Protein AF-A0A7R8HDI9-F1 (afdb_monomer)

Radius of gyration: 15.39 Å; Cα contacts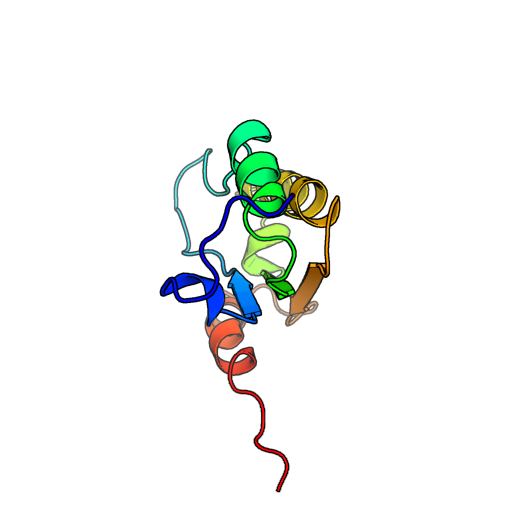 (8 Å, |Δi|>4): 144; chains: 1; bounding box: 37×41×38 Å

Nearest PDB structures (foldseek):
  8jay-assembly1_D  TM=3.365E-01  e=1.030E+00  Thermoflavifilum thermophilum
  4gua-assembly3_C  TM=3.439E-01  e=2.364E+00  Sindbis virus
  6bje-assembly2_B  TM=4.446E-01  e=5.783E+00  Homo sapiens

Sequence (111 aa):
MSSRPPDSFTSKIKSMVWLDGGHGGKKNTWITDEGVLKGFRKNYPDIDLEVRVTPYQVNDKNKPWVGHEEEVFSNTLSTFGFFKRQLYFENDTSLDAHFNIINTLVDEKPE

Mean predicted aligned error: 5.11 Å

Structure (mmCIF, N/CA/C/O backbone):
data_AF-A0A7R8HDI9-F1
#
_entry.id   AF-A0A7R8HDI9-F1
#
loop_
_atom_site.group_PDB
_atom_site.id
_atom_site.type_symbol
_atom_site.label_atom_id
_atom_site.label_alt_id
_atom_site.label_comp_id
_atom_site.label_asym_id
_atom_site.label_entity_id
_atom_site.label_seq_id
_atom_site.pdbx_PDB_ins_code
_atom_site.Cartn_x
_atom_site.Cartn_y
_atom_site.Cartn_z
_atom_site.occupancy
_atom_site.B_iso_or_equiv
_atom_site.auth_seq_id
_atom_site.auth_comp_id
_atom_site.auth_asym_id
_atom_site.auth_atom_id
_atom_site.pdbx_PDB_model_num
ATOM 1 N N . MET A 1 1 ? -12.345 10.916 20.809 1.00 46.50 1 MET A N 1
ATOM 2 C CA . MET A 1 1 ? -13.573 10.095 20.859 1.00 46.50 1 MET A CA 1
ATOM 3 C C . MET A 1 1 ? -13.772 9.488 19.485 1.00 46.50 1 MET A C 1
ATOM 5 O O . MET A 1 1 ? -13.851 10.245 18.526 1.00 46.50 1 MET A O 1
ATOM 9 N N . SER A 1 2 ? -13.739 8.158 19.384 1.00 53.97 2 SER A N 1
ATOM 10 C CA . SER A 1 2 ? -13.976 7.449 18.122 1.00 53.97 2 SER A CA 1
ATOM 11 C C . SER A 1 2 ? -15.421 7.698 17.681 1.00 53.97 2 SER A C 1
ATOM 13 O O . SER A 1 2 ? -16.345 7.513 18.469 1.00 53.97 2 SER A O 1
ATOM 15 N N . SER A 1 3 ? -15.615 8.181 16.455 1.00 67.19 3 SER A N 1
ATOM 16 C CA . SER A 1 3 ? -16.909 8.564 15.855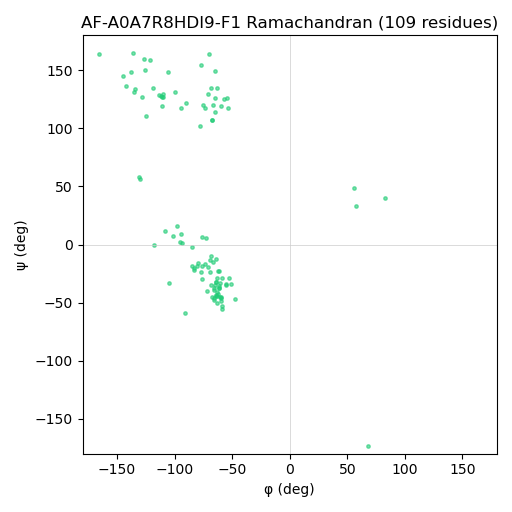 1.00 67.19 3 SER A CA 1
ATOM 17 C C . SER A 1 3 ? -17.752 7.361 15.411 1.00 67.19 3 SER A C 1
ATOM 19 O O . SER A 1 3 ? -18.783 7.507 14.757 1.00 67.19 3 SER A O 1
ATOM 21 N N . ARG A 1 4 ? -17.290 6.154 15.725 1.00 71.31 4 ARG A N 1
ATOM 22 C CA . ARG A 1 4 ? -17.655 4.930 15.037 1.00 71.31 4 ARG A CA 1
ATOM 23 C C . ARG A 1 4 ? -18.488 4.013 15.942 1.00 71.31 4 ARG A C 1
ATOM 25 O O . ARG A 1 4 ? -18.020 3.669 17.027 1.00 71.31 4 ARG A O 1
ATOM 32 N N . PRO A 1 5 ? -19.672 3.542 15.501 1.00 76.44 5 PRO A N 1
ATOM 33 C CA . PRO A 1 5 ? -20.480 2.614 16.286 1.00 76.44 5 PRO A CA 1
ATOM 34 C C . PRO A 1 5 ? -19.745 1.278 16.510 1.00 76.44 5 PRO A C 1
ATOM 36 O O . PRO A 1 5 ? -19.223 0.727 15.528 1.00 76.44 5 PRO A O 1
ATOM 39 N N . PRO A 1 6 ? -19.743 0.721 17.737 1.00 74.62 6 PRO A N 1
ATOM 40 C CA . PRO A 1 6 ? -19.032 -0.519 18.069 1.00 74.62 6 PRO A CA 1
ATOM 41 C C . PRO A 1 6 ? -19.407 -1.717 17.188 1.00 74.62 6 PRO A C 1
ATOM 43 O O . PRO A 1 6 ? -18.529 -2.490 16.818 1.00 74.62 6 PRO A O 1
ATOM 46 N N . ASP A 1 7 ? -20.668 -1.816 16.757 1.00 81.31 7 ASP A N 1
ATOM 47 C CA . ASP A 1 7 ? -21.190 -2.970 16.003 1.00 81.31 7 ASP A CA 1
ATOM 48 C C . ASP A 1 7 ? -21.311 -2.739 14.487 1.00 81.31 7 ASP A C 1
ATOM 50 O O . ASP A 1 7 ? -21.865 -3.561 13.752 1.00 81.31 7 ASP A O 1
ATOM 54 N N . SER A 1 8 ? -20.798 -1.612 13.988 1.00 8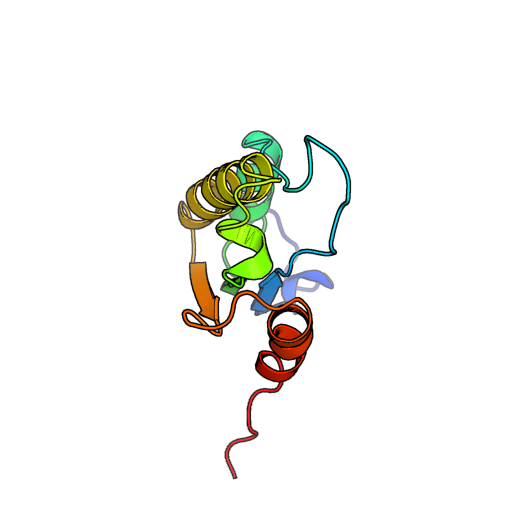6.94 8 SER A N 1
ATOM 55 C CA . SER A 1 8 ? -20.823 -1.307 12.552 1.00 86.94 8 SER A CA 1
ATOM 56 C C . SER A 1 8 ? -19.970 -2.292 11.743 1.00 86.94 8 SER A C 1
ATOM 58 O O . SER A 1 8 ? -18.946 -2.766 12.216 1.00 86.94 8 SER A O 1
ATOM 60 N N . PHE A 1 9 ? -20.336 -2.571 10.484 1.00 89.69 9 PHE A N 1
ATOM 61 C CA . PHE A 1 9 ? -19.559 -3.473 9.613 1.00 89.69 9 PHE A CA 1
ATOM 62 C C . PHE A 1 9 ? -18.065 -3.145 9.626 1.00 89.69 9 PHE A C 1
ATOM 64 O O . PHE A 1 9 ? -17.229 -4.026 9.821 1.00 89.69 9 PHE A O 1
ATOM 71 N N . THR A 1 10 ? -17.727 -1.863 9.491 1.00 88.88 10 THR A N 1
ATOM 72 C CA . THR A 1 10 ? -16.330 -1.478 9.386 1.00 88.88 10 THR A CA 1
ATOM 73 C C . THR A 1 10 ? -15.547 -1.755 10.700 1.00 88.88 10 THR A C 1
ATOM 75 O O . THR A 1 10 ? -14.326 -1.739 10.650 1.00 88.88 10 THR A O 1
ATOM 78 N N . SER A 1 11 ? -16.178 -2.008 11.873 1.00 89.12 11 SER A N 1
ATOM 79 C CA . SER A 1 11 ? -15.494 -2.127 13.194 1.00 89.12 11 SER A CA 1
ATOM 80 C C . SER A 1 11 ? -14.874 -3.498 13.384 1.00 89.12 11 SER A C 1
ATOM 82 O O . SER A 1 11 ? -13.969 -3.710 14.198 1.00 89.12 11 SER A O 1
ATOM 84 N N . LYS A 1 12 ? -15.370 -4.416 12.562 1.00 92.19 12 LYS A N 1
ATOM 85 C CA . LYS A 1 12 ? -14.883 -5.766 12.376 1.00 92.19 12 LYS A CA 1
ATOM 86 C C . LYS A 1 12 ? -13.659 -5.796 11.462 1.00 92.19 12 LYS A C 1
ATOM 88 O O . LYS A 1 12 ? -12.953 -6.796 11.469 1.00 92.19 12 LYS A O 1
ATOM 93 N N . ILE A 1 13 ? -13.377 -4.726 10.712 1.00 92.94 13 ILE A N 1
ATOM 94 C CA . ILE A 1 13 ? -12.159 -4.630 9.905 1.00 92.94 13 ILE A CA 1
ATOM 95 C C . ILE A 1 13 ? -10.992 -4.343 10.846 1.00 92.94 13 ILE A C 1
ATOM 97 O O . ILE A 1 13 ? -11.010 -3.343 11.561 1.00 92.94 13 ILE A O 1
ATOM 101 N N . LYS A 1 14 ? -10.009 -5.244 10.858 1.00 92.00 14 LYS A N 1
ATOM 102 C CA . LYS A 1 14 ? -8.798 -5.131 11.686 1.00 92.00 14 LYS A CA 1
ATOM 103 C C . LYS A 1 14 ? -7.571 -4.733 10.891 1.00 92.00 14 LYS A C 1
ATOM 105 O O . LYS A 1 14 ? -6.743 -3.997 11.400 1.00 92.00 14 LYS A O 1
ATOM 110 N N . SER A 1 15 ? -7.494 -5.175 9.643 1.00 93.75 15 SER A N 1
ATOM 111 C CA . SER A 1 15 ? -6.374 -4.887 8.763 1.00 93.75 15 SER A CA 1
ATOM 112 C C . SER A 1 15 ? -6.871 -4.545 7.364 1.00 93.75 15 SER A C 1
ATOM 114 O O . SER A 1 15 ? -7.924 -5.025 6.929 1.00 93.75 15 SER A O 1
ATOM 116 N N . MET A 1 16 ? -6.124 -3.687 6.681 1.00 94.69 16 MET A N 1
ATOM 117 C CA . MET A 1 16 ? -6.286 -3.362 5.273 1.00 94.69 16 MET A CA 1
ATOM 118 C C . MET A 1 16 ? -4.915 -3.379 4.604 1.00 94.69 16 MET A C 1
ATOM 120 O O . MET A 1 16 ? -3.971 -2.765 5.099 1.00 94.69 16 MET A O 1
ATOM 124 N N . VAL A 1 17 ? -4.833 -4.026 3.442 1.00 95.44 17 VAL A N 1
ATOM 125 C CA . VAL A 1 17 ? -3.667 -3.939 2.563 1.00 95.44 17 VAL A CA 1
ATOM 126 C C . VAL A 1 17 ? -4.050 -3.147 1.321 1.00 95.44 17 VAL A C 1
ATOM 128 O O . VAL A 1 17 ? -5.042 -3.460 0.662 1.00 95.44 17 VAL A O 1
ATOM 131 N N . TRP A 1 18 ? -3.273 -2.116 1.012 1.00 95.31 18 TRP A N 1
ATOM 132 C CA . TRP A 1 18 ? -3.427 -1.297 -0.180 1.00 95.31 18 TRP A CA 1
ATOM 133 C C . TRP A 1 18 ? -2.427 -1.722 -1.256 1.00 95.31 18 TRP A C 1
ATOM 135 O O . TRP A 1 18 ? -1.227 -1.826 -0.987 1.00 95.31 18 TRP A O 1
ATOM 145 N N . LEU A 1 19 ? -2.935 -1.912 -2.475 1.00 94.50 19 LEU A N 1
ATOM 146 C CA . LEU A 1 19 ? -2.183 -2.216 -3.692 1.00 94.50 19 LEU A CA 1
ATOM 147 C C . LEU A 1 19 ? -2.542 -1.193 -4.778 1.00 94.50 19 LEU A C 1
ATOM 149 O O . LEU A 1 19 ? -3.675 -0.710 -4.813 1.00 94.50 19 LEU A O 1
ATOM 153 N N . ASP A 1 20 ? -1.608 -0.888 -5.680 1.00 88.44 20 ASP A N 1
ATOM 154 C CA . ASP A 1 20 ? -1.933 -0.128 -6.893 1.00 88.44 20 ASP A CA 1
ATOM 155 C C . ASP A 1 20 ? -2.804 -0.970 -7.837 1.00 88.44 20 ASP A C 1
ATOM 157 O O . ASP A 1 20 ? -2.528 -2.141 -8.089 1.00 88.44 20 ASP A O 1
ATOM 161 N N . GLY A 1 21 ? -3.858 -0.357 -8.376 1.00 81.88 21 GLY A N 1
ATOM 162 C CA . GLY A 1 21 ? -4.736 -0.965 -9.376 1.00 81.88 21 GLY A CA 1
ATOM 163 C C . GLY A 1 21 ? -4.235 -0.823 -10.818 1.00 81.88 21 GLY A C 1
ATOM 164 O O . GLY A 1 21 ? -4.899 -1.304 -11.734 1.00 81.88 21 GLY A O 1
ATOM 165 N N . GLY A 1 22 ? -3.108 -0.138 -11.044 1.00 83.56 22 GLY A N 1
ATOM 166 C CA . GLY A 1 22 ? -2.511 0.042 -12.369 1.00 83.56 22 GLY A CA 1
ATOM 167 C C . GLY A 1 22 ? -3.141 1.184 -13.170 1.00 83.56 22 GLY A C 1
ATOM 168 O O . GLY A 1 22 ? -3.368 1.057 -14.378 1.00 83.56 22 GLY A O 1
ATOM 169 N N . HIS A 1 23 ? -3.451 2.315 -12.523 1.00 84.44 23 HIS A N 1
ATOM 170 C CA . HIS A 1 23 ? -4.054 3.454 -13.218 1.00 84.44 23 HIS A CA 1
ATOM 171 C C . HIS A 1 23 ? -3.096 4.047 -14.271 1.00 84.44 23 HIS A C 1
ATOM 173 O O . HIS A 1 23 ? -2.077 4.651 -13.954 1.00 84.44 23 HIS A O 1
ATOM 179 N N . GLY A 1 24 ? -3.461 3.942 -15.556 1.00 82.50 24 GLY A N 1
ATOM 180 C CA . GLY A 1 24 ? -2.684 4.496 -16.677 1.00 82.50 24 GLY A CA 1
ATOM 181 C C . GLY A 1 24 ? -2.710 6.027 -16.824 1.00 82.50 24 GLY A C 1
ATOM 182 O O . GLY A 1 24 ? -2.207 6.551 -17.818 1.00 82.50 24 GLY A O 1
ATOM 183 N N . GLY A 1 25 ? -3.328 6.749 -15.885 1.00 87.69 25 GLY A N 1
ATOM 184 C CA . GLY A 1 25 ? -3.384 8.209 -15.877 1.00 87.69 25 GLY A CA 1
ATOM 185 C C . GLY A 1 25 ? -2.031 8.857 -15.569 1.00 87.69 25 GLY A C 1
ATOM 186 O O . GLY A 1 25 ? -1.110 8.220 -15.067 1.00 87.69 25 GLY A O 1
ATOM 187 N N . LYS A 1 26 ? -1.915 10.158 -15.865 1.00 89.06 26 LYS A N 1
ATOM 188 C CA . LYS A 1 26 ? -0.702 10.963 -15.595 1.00 89.06 26 LYS A CA 1
ATOM 189 C C . LYS A 1 26 ? -0.722 11.714 -14.256 1.00 89.06 26 LYS A C 1
ATOM 191 O O . LYS A 1 26 ? 0.166 12.516 -13.992 1.00 89.06 26 LYS A O 1
ATOM 196 N N . LYS A 1 27 ? -1.797 11.544 -13.491 1.00 89.75 27 LYS A N 1
ATOM 197 C CA . LYS A 1 27 ? -2.062 12.168 -12.192 1.00 89.75 27 LYS A CA 1
ATOM 198 C C . LYS A 1 27 ? -3.219 11.440 -11.525 1.00 89.75 27 LYS A C 1
ATOM 200 O O . LYS A 1 27 ? -3.994 10.790 -12.232 1.00 89.75 27 LYS A O 1
ATOM 205 N N . ASN A 1 28 ? -3.389 11.645 -10.226 1.00 91.00 28 ASN A N 1
ATOM 206 C CA . ASN A 1 28 ? -4.454 11.037 -9.427 1.00 91.00 28 ASN A CA 1
ATOM 207 C C . ASN A 1 28 ? -4.415 9.499 -9.504 1.00 91.00 28 ASN A C 1
ATOM 209 O O . ASN A 1 28 ? -5.453 8.839 -9.511 1.00 91.00 28 ASN A O 1
ATOM 213 N N . THR A 1 29 ? -3.210 8.943 -9.630 1.00 92.94 29 THR A N 1
ATOM 214 C CA . THR A 1 29 ? -2.932 7.503 -9.568 1.00 92.94 29 THR A CA 1
ATOM 215 C C . THR A 1 29 ? -2.980 6.995 -8.134 1.00 92.94 29 THR A C 1
ATOM 217 O O . THR A 1 29 ? -3.421 5.873 -7.906 1.00 92.94 29 THR A O 1
ATOM 220 N N . TRP A 1 30 ? -2.648 7.859 -7.173 1.00 95.19 30 TRP A N 1
ATOM 221 C CA . TRP A 1 30 ? -2.887 7.648 -5.750 1.00 95.19 30 TRP A CA 1
ATOM 222 C C . TRP A 1 30 ? -3.764 8.760 -5.170 1.00 95.19 30 TRP A C 1
ATOM 224 O O . TRP A 1 30 ? -3.872 9.858 -5.721 1.00 95.19 30 TRP A O 1
ATOM 234 N N . ILE A 1 31 ? -4.411 8.474 -4.039 1.00 95.00 31 ILE A N 1
ATOM 235 C CA . ILE A 1 31 ? -5.149 9.491 -3.286 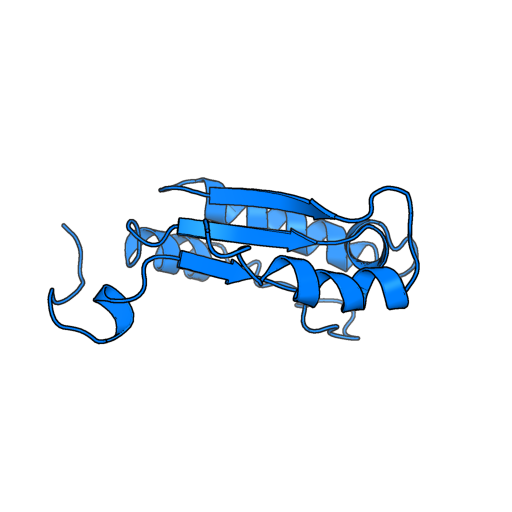1.00 95.00 31 ILE A CA 1
ATOM 236 C C . ILE A 1 31 ? -4.120 10.382 -2.587 1.00 95.00 31 ILE A C 1
ATOM 238 O O . ILE A 1 31 ? -3.378 9.912 -1.740 1.00 95.00 31 ILE A O 1
ATOM 242 N N . THR A 1 32 ? -4.079 11.668 -2.907 1.00 95.56 32 THR A N 1
ATOM 243 C CA . THR A 1 32 ? -3.135 12.617 -2.282 1.00 95.56 32 THR A CA 1
ATOM 244 C C . THR A 1 32 ? -3.829 13.736 -1.514 1.00 95.56 32 THR A C 1
ATOM 246 O O . THR A 1 32 ? -3.169 14.574 -0.905 1.00 95.56 32 THR A O 1
ATOM 249 N N . ASP A 1 33 ? -5.165 13.742 -1.493 1.00 96.69 33 ASP A N 1
ATOM 250 C CA . ASP A 1 33 ? -5.930 14.690 -0.689 1.00 96.69 33 ASP A CA 1
ATOM 251 C C . ASP A 1 33 ? -5.734 14.395 0.806 1.00 96.69 33 ASP A C 1
ATOM 253 O O . ASP A 1 33 ? -6.257 13.419 1.356 1.00 96.69 33 ASP A O 1
ATOM 257 N N . GLU A 1 34 ? -4.970 15.254 1.478 1.00 94.12 34 GLU A N 1
ATOM 258 C CA . GLU A 1 34 ? -4.666 15.085 2.896 1.00 94.12 34 GLU A CA 1
ATOM 259 C C . GLU A 1 34 ? -5.915 15.097 3.781 1.00 94.12 34 GLU A C 1
ATOM 261 O O . GLU A 1 34 ? -5.936 14.423 4.810 1.00 94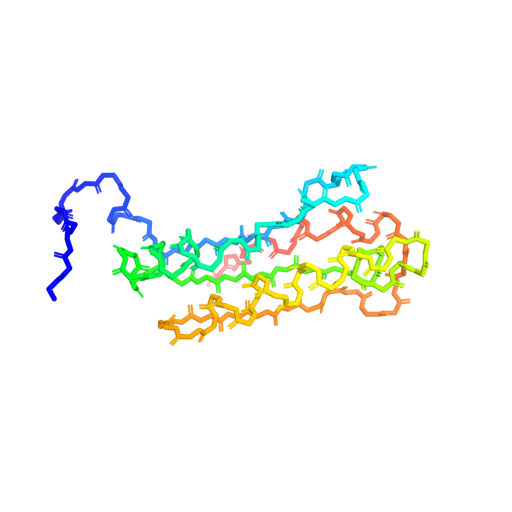.12 34 GLU A O 1
ATOM 266 N N . GLY A 1 35 ? -6.949 15.860 3.416 1.00 95.12 35 GLY A N 1
ATOM 267 C CA . GLY A 1 35 ? -8.193 15.936 4.176 1.00 95.12 35 GLY A CA 1
ATOM 268 C C . GLY A 1 35 ? -8.909 14.589 4.195 1.00 95.12 35 GLY A C 1
ATOM 269 O O . GLY A 1 35 ? -9.340 14.130 5.258 1.00 95.12 35 GLY A O 1
ATOM 270 N N . VAL A 1 36 ? -8.958 13.920 3.042 1.00 95.56 36 VAL A N 1
ATOM 271 C CA . VAL A 1 36 ? -9.500 12.565 2.896 1.00 95.56 36 VAL A CA 1
ATOM 272 C C . VAL A 1 36 ? -8.676 11.561 3.700 1.00 95.56 36 VAL A C 1
ATOM 274 O O . VAL A 1 36 ? -9.242 10.818 4.503 1.00 95.56 36 VAL A O 1
ATOM 277 N N . LEU A 1 37 ? -7.349 11.553 3.547 1.00 95.50 37 LEU A N 1
ATOM 278 C CA . LEU A 1 37 ? -6.475 10.574 4.209 1.00 95.50 37 LEU A CA 1
ATOM 279 C C . LEU A 1 37 ? -6.437 10.753 5.735 1.00 95.50 37 LEU A C 1
ATOM 281 O O . LEU A 1 37 ? -6.589 9.786 6.487 1.00 95.50 37 LEU A O 1
ATOM 285 N N . LYS A 1 38 ? -6.309 11.994 6.218 1.00 93.06 38 LYS A N 1
ATOM 286 C CA . LYS A 1 38 ? -6.359 12.311 7.655 1.00 93.06 38 LYS A CA 1
ATOM 287 C C . LYS A 1 38 ? -7.745 12.033 8.227 1.00 93.06 38 LYS A C 1
ATOM 289 O O . LYS A 1 38 ? -7.857 11.509 9.334 1.00 93.06 38 LYS A O 1
ATOM 294 N N . GLY A 1 39 ? -8.802 12.336 7.472 1.00 93.06 39 GLY A N 1
ATOM 295 C CA . GLY A 1 39 ? -10.175 11.985 7.827 1.00 93.06 39 GLY A CA 1
ATOM 296 C C . GLY A 1 39 ? -10.357 10.474 7.977 1.00 93.06 39 GLY A C 1
ATOM 297 O O . GLY A 1 39 ? -10.925 10.024 8.972 1.00 93.06 39 GLY A O 1
ATOM 298 N N . PHE A 1 40 ? -9.822 9.687 7.043 1.00 92.56 40 PHE A N 1
ATOM 299 C CA . PHE A 1 40 ? -9.814 8.228 7.120 1.00 92.56 40 PHE A CA 1
ATOM 300 C C . PHE A 1 40 ? -9.093 7.742 8.384 1.00 92.56 40 PHE A C 1
ATOM 302 O O . PHE A 1 40 ? -9.717 7.080 9.212 1.00 92.56 40 PHE A O 1
ATOM 309 N N . ARG A 1 41 ? -7.831 8.137 8.612 1.00 91.75 41 ARG A N 1
ATOM 310 C CA . ARG A 1 41 ? -7.076 7.688 9.800 1.00 91.75 41 ARG A CA 1
ATOM 311 C C . ARG A 1 41 ? -7.718 8.113 11.117 1.00 91.75 41 ARG A C 1
ATOM 313 O O . ARG A 1 41 ? -7.747 7.331 12.061 1.00 91.75 41 ARG A O 1
ATOM 320 N N . LYS A 1 42 ? -8.294 9.315 11.183 1.00 90.00 42 LYS A N 1
ATOM 321 C CA . LYS A 1 42 ? -8.989 9.800 12.384 1.00 90.00 42 LYS A CA 1
ATOM 322 C C . LYS A 1 42 ? -10.248 8.990 12.707 1.00 90.00 42 LYS A C 1
ATOM 324 O O . LYS A 1 42 ? -10.547 8.786 13.881 1.00 90.00 42 LYS A O 1
ATOM 329 N N . ASN A 1 43 ? -10.999 8.567 11.690 1.00 89.19 43 ASN A N 1
ATOM 330 C CA . ASN A 1 43 ? -12.228 7.787 11.872 1.00 89.19 43 ASN A CA 1
ATOM 331 C C . ASN A 1 43 ? -11.960 6.284 12.061 1.00 89.19 43 ASN A C 1
ATOM 333 O O . ASN A 1 43 ? -12.801 5.580 12.621 1.00 89.19 43 ASN A O 1
ATOM 337 N N . TYR A 1 44 ? -10.798 5.803 11.613 1.00 90.62 44 TYR A N 1
ATOM 338 C CA . TYR A 1 44 ? -10.414 4.393 11.636 1.00 90.62 44 TYR A CA 1
ATOM 339 C C . TYR A 1 44 ? -9.011 4.176 12.236 1.00 90.62 44 TYR A C 1
ATOM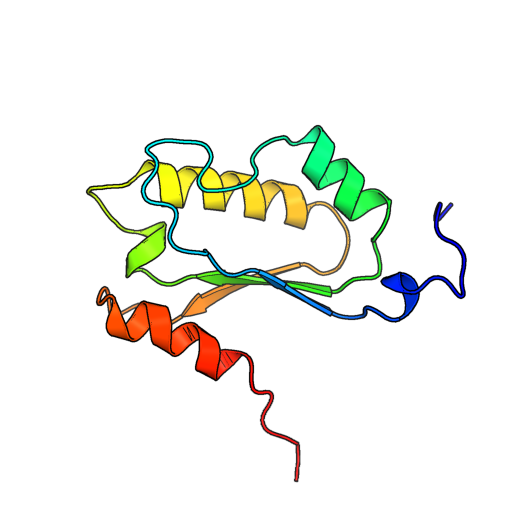 341 O O . TYR A 1 44 ? -8.140 3.623 11.561 1.00 90.62 44 TYR A O 1
ATOM 349 N N . PRO A 1 45 ? -8.768 4.600 13.492 1.00 88.50 45 PRO A N 1
ATOM 350 C CA . PRO A 1 45 ? -7.441 4.515 14.108 1.00 88.50 45 PRO A CA 1
ATOM 351 C C . PRO A 1 45 ? -7.006 3.076 14.416 1.00 88.50 45 PRO A C 1
ATOM 353 O O . PRO A 1 45 ? -5.812 2.808 14.486 1.00 88.50 45 PRO A O 1
ATOM 356 N N . ASP A 1 46 ? -7.973 2.167 14.570 1.00 89.62 46 ASP A N 1
ATOM 357 C CA . ASP A 1 46 ? -7.761 0.776 14.989 1.00 89.62 46 ASP A CA 1
ATOM 358 C C . ASP A 1 46 ? -7.634 -0.202 13.805 1.00 89.62 46 ASP A C 1
ATOM 360 O O . ASP A 1 46 ? -7.699 -1.414 13.997 1.00 89.62 46 ASP A O 1
ATOM 364 N N . ILE A 1 47 ? -7.540 0.315 12.573 1.00 92.62 47 ILE A N 1
ATOM 365 C CA . ILE A 1 47 ? -7.260 -0.496 11.385 1.00 92.62 47 ILE A CA 1
ATOM 366 C C . ILE A 1 47 ? -5.758 -0.452 11.124 1.00 92.62 47 ILE A C 1
ATOM 368 O O . ILE A 1 47 ? -5.207 0.612 10.809 1.00 92.62 47 ILE A O 1
ATOM 372 N N . ASP A 1 48 ? -5.129 -1.619 11.199 1.00 94.50 48 ASP A N 1
ATOM 373 C CA . ASP A 1 48 ? -3.753 -1.821 10.774 1.00 94.50 48 ASP A CA 1
ATOM 374 C C . ASP A 1 48 ? -3.688 -1.642 9.260 1.00 94.50 48 ASP A C 1
ATOM 376 O O . ASP A 1 48 ? -4.389 -2.320 8.507 1.00 94.50 48 ASP A O 1
ATOM 380 N N . LEU A 1 49 ? -2.891 -0.680 8.803 1.00 95.44 49 LEU A N 1
ATOM 381 C CA . LEU A 1 49 ? -2.788 -0.375 7.384 1.00 95.44 49 LEU A CA 1
ATOM 382 C C . LEU A 1 49 ? -1.418 -0.777 6.856 1.00 95.44 49 LEU A C 1
ATOM 384 O O . LEU A 1 49 ? -0.390 -0.326 7.362 1.00 95.44 49 LEU A O 1
ATOM 388 N N . GLU A 1 50 ? -1.413 -1.572 5.794 1.00 96.38 50 GLU A N 1
ATOM 389 C CA . GLU A 1 50 ? -0.210 -1.907 5.051 1.00 96.38 50 GLU A CA 1
ATOM 390 C C . GLU A 1 50 ? -0.311 -1.423 3.603 1.00 96.38 50 GLU A C 1
ATOM 392 O O . GLU A 1 50 ? -1.324 -1.616 2.938 1.00 96.38 50 GLU A O 1
ATOM 397 N N . VAL A 1 51 ? 0.748 -0.801 3.100 1.00 97.00 51 VAL A N 1
ATOM 398 C CA . VAL A 1 51 ? 0.903 -0.420 1.695 1.00 97.00 51 VAL A CA 1
ATOM 399 C C . VAL A 1 51 ? 1.991 -1.296 1.105 1.00 97.00 51 VAL A C 1
ATOM 401 O O . VAL A 1 51 ? 3.132 -1.264 1.572 1.00 97.00 51 VAL A O 1
ATOM 404 N N . ARG A 1 52 ? 1.651 -2.091 0.090 1.00 97.06 52 ARG A N 1
ATOM 405 C CA . ARG A 1 52 ? 2.614 -2.964 -0.588 1.00 97.06 52 ARG A CA 1
ATOM 406 C C . ARG A 1 52 ? 2.803 -2.489 -2.017 1.00 97.06 52 ARG A C 1
ATOM 408 O O . ARG A 1 52 ? 1.835 -2.290 -2.745 1.00 97.06 52 ARG A O 1
ATOM 415 N N . VAL A 1 53 ? 4.058 -2.304 -2.403 1.00 97.31 53 VAL A N 1
ATOM 416 C CA . VAL A 1 53 ? 4.444 -1.768 -3.714 1.00 97.31 53 VAL A CA 1
ATOM 417 C C . VAL A 1 53 ? 5.601 -2.562 -4.306 1.00 97.31 53 VAL A C 1
ATOM 419 O O . VAL A 1 53 ? 6.288 -3.294 -3.594 1.00 97.31 53 VAL A O 1
ATOM 422 N N . THR A 1 54 ? 5.851 -2.395 -5.604 1.00 97.31 54 THR A N 1
ATOM 423 C CA . THR A 1 54 ? 7.018 -2.971 -6.292 1.00 97.31 54 THR A CA 1
ATOM 424 C C . THR A 1 54 ? 7.808 -1.899 -7.047 1.00 97.31 54 THR A C 1
ATOM 426 O O . THR A 1 54 ? 7.246 -0.853 -7.392 1.00 97.31 54 THR A O 1
ATOM 429 N N . PRO A 1 55 ? 9.093 -2.142 -7.372 1.00 97.00 55 PRO A N 1
ATOM 430 C CA . PRO A 1 55 ? 9.889 -1.238 -8.201 1.00 97.00 55 PRO A CA 1
ATOM 431 C C . PRO A 1 55 ? 9.260 -0.924 -9.561 1.00 97.00 55 PRO A C 1
ATOM 433 O O . PRO A 1 55 ? 9.371 0.210 -10.017 1.00 97.00 55 PRO A O 1
ATOM 436 N N . TYR A 1 56 ? 8.565 -1.889 -10.182 1.00 95.25 56 TYR A N 1
ATOM 437 C CA . TYR A 1 56 ? 7.803 -1.661 -11.421 1.00 95.25 56 TYR A CA 1
ATOM 438 C C . TYR A 1 56 ? 6.857 -0.458 -11.309 1.00 95.25 56 TYR A C 1
ATOM 440 O O . TYR A 1 56 ? 6.653 0.259 -12.280 1.00 95.25 56 TYR A O 1
ATOM 448 N N . GLN A 1 57 ? 6.295 -0.231 -10.122 1.00 94.00 57 GLN A N 1
ATOM 449 C CA . GLN A 1 57 ? 5.334 0.828 -9.867 1.00 94.00 57 GLN A CA 1
ATOM 450 C C . GLN A 1 57 ? 6.012 2.127 -9.407 1.00 94.00 57 GLN A C 1
ATOM 452 O O . GLN A 1 57 ? 5.852 3.170 -10.035 1.00 94.00 57 GLN A O 1
ATOM 457 N N . VAL A 1 58 ? 6.753 2.084 -8.293 1.00 96.12 58 VAL A N 1
ATOM 458 C CA . VAL A 1 58 ? 7.245 3.308 -7.628 1.00 96.12 58 VAL A CA 1
ATOM 459 C C . VAL A 1 58 ? 8.553 3.839 -8.213 1.00 96.12 58 VAL A C 1
ATOM 461 O O . VAL A 1 58 ? 8.860 5.015 -8.038 1.00 96.12 58 VAL A O 1
ATOM 464 N N . ASN A 1 59 ? 9.295 3.006 -8.952 1.00 95.94 59 ASN A N 1
ATOM 465 C CA . ASN A 1 59 ? 10.569 3.374 -9.574 1.00 95.94 59 ASN A CA 1
ATOM 466 C C . ASN A 1 59 ? 10.469 3.500 -11.110 1.00 95.94 59 ASN A C 1
ATOM 468 O O . ASN A 1 59 ? 11.502 3.590 -11.782 1.00 95.94 59 ASN A O 1
ATOM 472 N N . ASP A 1 60 ? 9.260 3.512 -11.691 1.00 93.31 60 ASP A N 1
ATOM 473 C CA . ASP A 1 60 ? 9.080 3.689 -13.138 1.00 93.31 60 ASP A CA 1
ATOM 474 C C . ASP A 1 60 ? 9.491 5.104 -13.570 1.00 93.31 60 ASP A C 1
ATOM 476 O O . ASP A 1 60 ? 8.779 6.091 -13.370 1.00 93.31 60 ASP A O 1
ATOM 480 N N . LYS A 1 61 ? 10.642 5.197 -14.240 1.00 93.81 61 LYS A N 1
ATOM 481 C CA . LYS A 1 61 ? 11.183 6.455 -14.777 1.00 93.81 61 LYS A CA 1
ATOM 482 C C . LYS A 1 61 ? 10.274 7.105 -15.822 1.00 93.81 61 LYS A C 1
ATOM 484 O O . LYS A 1 61 ? 10.380 8.309 -16.040 1.00 93.81 61 LYS A O 1
ATOM 489 N N . ASN A 1 62 ? 9.399 6.336 -16.470 1.00 93.38 62 ASN A N 1
ATOM 490 C CA . ASN A 1 62 ? 8.438 6.855 -17.443 1.00 93.38 62 ASN A CA 1
ATOM 491 C C . ASN A 1 62 ? 7.176 7.406 -16.771 1.00 93.38 62 ASN A C 1
ATOM 493 O O . ASN A 1 62 ? 6.450 8.193 -17.383 1.00 93.38 62 ASN A O 1
ATOM 497 N N . LYS A 1 63 ? 6.917 6.999 -15.522 1.00 92.88 63 LYS A N 1
ATOM 498 C CA . LYS A 1 63 ? 5.757 7.402 -14.722 1.00 92.88 63 LYS A CA 1
ATOM 499 C C . LYS A 1 63 ? 6.169 7.883 -13.323 1.00 92.88 63 LYS A C 1
ATOM 501 O O . LYS A 1 63 ? 5.643 7.391 -12.326 1.00 92.88 63 LYS A O 1
ATOM 506 N N . PRO A 1 64 ? 7.061 8.887 -13.215 1.00 94.75 64 PRO A N 1
ATOM 507 C CA . PRO A 1 64 ? 7.609 9.319 -11.927 1.00 94.75 64 PRO A CA 1
ATOM 508 C C . PRO A 1 64 ? 6.545 9.858 -10.959 1.00 94.75 64 PRO A C 1
ATOM 510 O O . PRO A 1 64 ? 6.744 9.838 -9.747 1.00 94.75 64 PRO A O 1
ATOM 513 N N . TRP A 1 65 ? 5.399 10.318 -11.475 1.00 95.12 65 TRP A N 1
ATOM 514 C CA . TRP A 1 65 ? 4.283 10.770 -10.643 1.00 95.12 65 TRP A CA 1
ATOM 515 C C . TRP A 1 65 ? 3.691 9.646 -9.787 1.00 95.12 65 TRP A C 1
ATOM 517 O O . TRP A 1 65 ? 3.209 9.940 -8.704 1.00 95.12 65 TRP A O 1
ATOM 527 N N . VAL A 1 66 ? 3.753 8.379 -10.217 1.00 95.50 66 VAL A N 1
ATOM 528 C CA . VAL A 1 66 ? 3.189 7.259 -9.446 1.00 95.50 66 VAL A CA 1
ATOM 529 C C . VAL A 1 66 ? 3.947 7.080 -8.135 1.00 95.50 66 VAL A C 1
ATOM 531 O O . VAL A 1 66 ? 3.331 7.009 -7.077 1.00 95.50 66 VAL A O 1
ATOM 534 N N . GLY A 1 67 ? 5.283 7.067 -8.190 1.00 96.12 67 GLY A N 1
ATOM 535 C CA . GLY A 1 67 ? 6.120 7.003 -6.991 1.00 96.12 67 GLY A CA 1
ATOM 536 C C . GLY A 1 67 ? 5.943 8.226 -6.090 1.00 96.12 67 GLY A C 1
ATOM 537 O O . GLY A 1 67 ? 5.833 8.082 -4.878 1.00 96.12 67 GLY A O 1
ATOM 538 N N . HIS A 1 68 ? 5.840 9.423 -6.676 1.00 96.75 68 HIS A N 1
ATOM 539 C CA . HIS A 1 68 ? 5.634 10.648 -5.901 1.00 96.75 68 HIS A CA 1
ATOM 540 C C . HIS A 1 68 ? 4.271 10.686 -5.190 1.00 96.75 68 HIS A C 1
ATOM 542 O O . HIS A 1 68 ? 4.191 11.026 -4.012 1.00 96.75 68 HIS A O 1
ATOM 548 N N . GLU A 1 69 ? 3.187 10.339 -5.886 1.00 97.12 69 GLU A N 1
ATOM 549 C CA . GLU A 1 69 ? 1.853 10.322 -5.284 1.00 97.12 69 GLU A CA 1
ATOM 550 C C . GLU A 1 69 ? 1.719 9.201 -4.236 1.00 97.12 69 GLU A C 1
ATOM 552 O O . GLU A 1 69 ? 1.082 9.412 -3.203 1.00 97.12 69 GLU A O 1
ATOM 557 N N . GLU A 1 70 ? 2.360 8.045 -4.448 1.00 97.19 70 GLU A N 1
ATOM 558 C CA . GLU A 1 70 ? 2.449 6.977 -3.445 1.00 97.19 70 GLU A CA 1
ATOM 559 C C . GLU A 1 70 ? 3.201 7.432 -2.189 1.00 97.19 70 GLU A C 1
ATOM 561 O O . GLU A 1 70 ? 2.741 7.179 -1.076 1.00 97.19 70 GLU A O 1
ATOM 566 N N . GLU A 1 71 ? 4.315 8.150 -2.344 1.00 97.00 71 GLU A N 1
ATOM 567 C CA . GLU A 1 71 ? 5.065 8.712 -1.219 1.00 97.00 71 GLU A CA 1
ATOM 568 C C . GLU A 1 71 ? 4.194 9.672 -0.395 1.00 97.00 71 GLU A C 1
ATOM 570 O O . GLU A 1 71 ? 4.146 9.566 0.832 1.00 97.00 71 GLU A O 1
ATOM 575 N N . VAL A 1 72 ? 3.449 10.571 -1.050 1.00 96.75 72 VAL A N 1
ATOM 576 C CA . VAL A 1 72 ? 2.506 11.481 -0.375 1.00 96.75 72 VAL A CA 1
ATOM 577 C C . VAL A 1 72 ? 1.414 10.699 0.362 1.00 96.75 72 VAL A C 1
ATOM 579 O O . VAL A 1 72 ? 1.118 11.001 1.524 1.00 96.75 72 VAL A O 1
ATOM 582 N N . PHE A 1 73 ? 0.838 9.677 -0.275 1.00 96.75 73 PHE A N 1
ATOM 583 C CA . PHE A 1 73 ? -0.179 8.812 0.326 1.00 96.75 73 PHE A CA 1
ATOM 584 C C . PHE A 1 73 ? 0.347 8.110 1.586 1.00 96.75 73 PHE A C 1
ATOM 586 O O . PHE A 1 73 ? 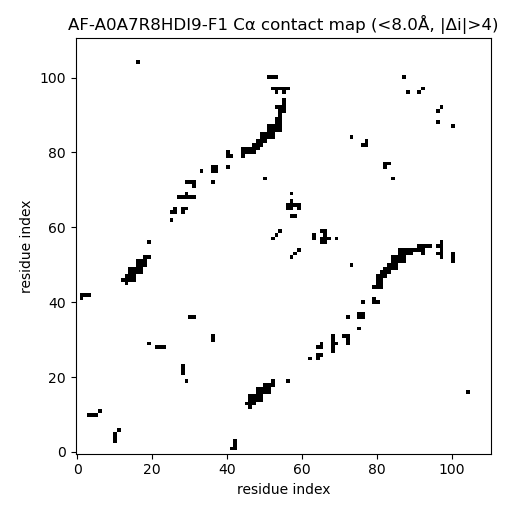-0.243 8.234 2.665 1.00 96.75 73 PHE A O 1
ATOM 593 N N . SER A 1 74 ? 1.489 7.431 1.471 1.00 97.00 74 SER A N 1
ATOM 594 C CA . SER A 1 74 ? 2.119 6.681 2.559 1.00 97.00 74 SER A CA 1
ATOM 595 C C . SER A 1 74 ? 2.551 7.591 3.711 1.00 97.00 74 SER A C 1
ATOM 597 O O . SER A 1 74 ? 2.262 7.300 4.874 1.00 97.00 74 SER A O 1
ATOM 599 N N . ASN A 1 75 ? 3.162 8.739 3.410 1.00 96.00 75 ASN A N 1
ATOM 600 C CA . ASN A 1 75 ? 3.568 9.710 4.426 1.00 96.00 75 ASN A CA 1
ATOM 601 C C . ASN A 1 75 ? 2.371 10.322 5.158 1.00 96.00 75 ASN A C 1
ATOM 603 O O . ASN A 1 75 ? 2.445 10.577 6.357 1.00 96.00 75 ASN A O 1
ATOM 607 N N . THR A 1 76 ? 1.248 10.537 4.471 1.00 95.12 76 THR A N 1
ATOM 608 C CA . THR A 1 76 ? 0.053 11.087 5.121 1.00 95.12 76 THR A CA 1
ATOM 609 C C . THR A 1 76 ? -0.605 10.058 6.040 1.00 95.12 76 THR A C 1
ATOM 611 O O . THR A 1 76 ? -1.038 10.403 7.142 1.00 95.12 76 THR A 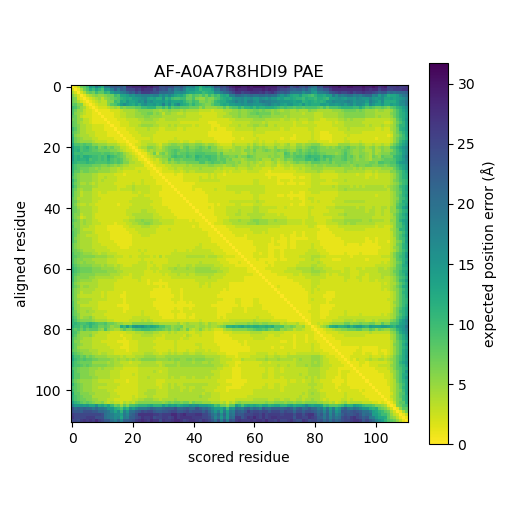O 1
ATOM 614 N N . LEU A 1 77 ? -0.671 8.788 5.632 1.00 94.50 77 LEU A N 1
ATOM 615 C CA . LEU A 1 77 ? -1.328 7.734 6.412 1.00 94.50 77 LEU A CA 1
ATOM 616 C C . LEU A 1 77 ? -0.502 7.239 7.603 1.00 94.50 77 LEU A C 1
ATOM 618 O O . LEU A 1 77 ? -1.090 6.780 8.586 1.00 94.50 77 LEU A O 1
ATOM 622 N N . SER A 1 78 ? 0.823 7.394 7.560 1.00 93.25 78 SER A N 1
ATOM 623 C CA . SER A 1 78 ? 1.724 7.028 8.661 1.00 93.25 78 SER A CA 1
ATOM 624 C C . SER A 1 78 ? 1.582 7.909 9.909 1.00 93.25 78 SER A C 1
ATOM 626 O O . SER A 1 78 ? 2.111 7.577 10.967 1.00 93.25 78 SER A O 1
ATOM 628 N N . THR A 1 79 ? 0.840 9.016 9.820 1.00 84.94 79 THR A N 1
ATOM 629 C CA . THR A 1 79 ? 0.729 10.017 10.894 1.00 84.94 79 THR A CA 1
ATOM 630 C C . THR A 1 79 ? -0.060 9.563 12.128 1.00 84.94 79 THR A C 1
ATOM 632 O O . THR A 1 79 ? 0.091 10.159 13.194 1.00 84.94 79 THR A O 1
ATOM 635 N N . PHE A 1 80 ? -0.890 8.521 12.025 1.00 77.81 80 PHE A N 1
ATOM 636 C CA . PHE A 1 80 ? -1.711 8.011 13.132 1.00 77.81 80 PHE A CA 1
ATOM 637 C C . PHE A 1 80 ? -1.839 6.496 13.043 1.00 77.81 80 PHE A C 1
ATOM 639 O O . PHE A 1 80 ? -1.987 6.003 11.933 1.00 77.81 80 PHE A O 1
ATOM 646 N N . GLY A 1 81 ? -1.881 5.784 14.177 1.00 84.25 81 GLY A N 1
ATOM 647 C CA . GLY A 1 81 ? -2.122 4.330 14.258 1.00 84.25 81 GLY A CA 1
ATOM 648 C C . GLY A 1 81 ? -0.997 3.463 13.677 1.00 84.25 81 GLY A C 1
ATOM 649 O O . GLY A 1 81 ? 0.049 3.975 13.286 1.00 84.25 81 GLY A O 1
ATOM 650 N N . PHE A 1 82 ? -1.209 2.145 13.602 1.00 91.69 82 PHE A N 1
ATOM 651 C CA . PHE A 1 82 ? -0.252 1.251 12.945 1.00 91.69 82 PHE A CA 1
ATOM 652 C C . PHE A 1 82 ? -0.277 1.458 11.428 1.00 91.69 82 PHE A C 1
ATOM 654 O O . PHE A 1 82 ? -1.343 1.444 10.800 1.00 91.69 82 PHE A O 1
ATOM 661 N N . PHE A 1 83 ? 0.905 1.649 10.851 1.00 95.81 83 PHE A N 1
ATOM 662 C CA . PHE A 1 83 ? 1.113 1.793 9.420 1.00 95.81 83 PHE A CA 1
ATOM 663 C C . PHE A 1 83 ? 2.411 1.099 9.018 1.00 95.81 83 PHE A C 1
ATOM 665 O O . PHE A 1 83 ? 3.440 1.270 9.675 1.00 95.81 83 PHE A O 1
ATOM 672 N N . LYS A 1 84 ? 2.378 0.362 7.910 1.00 96.12 84 LYS A N 1
ATOM 673 C CA . LYS A 1 84 ? 3.551 -0.289 7.331 1.00 96.12 84 LYS A CA 1
ATOM 674 C C . LYS A 1 84 ? 3.574 -0.068 5.825 1.00 96.12 84 LYS A C 1
ATOM 676 O O . LYS A 1 84 ? 2.593 -0.328 5.144 1.00 96.12 84 LYS A O 1
ATOM 681 N N . ARG A 1 85 ? 4.715 0.358 5.292 1.00 97.00 85 ARG A N 1
ATOM 682 C CA . ARG A 1 85 ? 4.979 0.361 3.849 1.00 97.00 85 ARG A CA 1
ATOM 683 C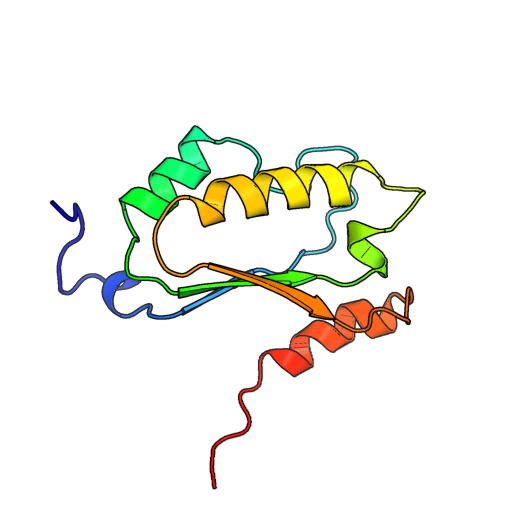 C . ARG A 1 85 ? 6.025 -0.701 3.548 1.00 97.00 85 ARG A C 1
ATOM 685 O O . ARG A 1 85 ? 7.074 -0.703 4.188 1.00 97.00 85 ARG A O 1
ATOM 692 N N . GLN A 1 86 ? 5.762 -1.576 2.583 1.00 96.81 86 GLN A N 1
ATOM 693 C CA . GLN A 1 86 ? 6.689 -2.629 2.185 1.00 96.81 86 GLN A CA 1
ATOM 694 C C . GLN A 1 86 ? 6.923 -2.627 0.672 1.00 96.81 86 GLN A C 1
ATOM 696 O O . GLN A 1 86 ? 5.984 -2.680 -0.123 1.00 96.81 86 GLN A O 1
ATOM 701 N N . LEU A 1 87 ? 8.199 -2.576 0.291 1.00 97.31 87 LEU A N 1
ATOM 702 C CA . LEU A 1 87 ? 8.652 -2.759 -1.081 1.00 97.31 87 LEU A CA 1
ATOM 703 C C . LEU A 1 87 ? 8.934 -4.249 -1.301 1.00 97.31 87 LEU A C 1
ATOM 705 O O . LEU A 1 87 ? 9.726 -4.849 -0.577 1.00 97.31 87 LEU A O 1
ATOM 709 N N . TYR A 1 88 ? 8.263 -4.853 -2.275 1.00 96.44 88 TYR A N 1
ATOM 710 C CA . TYR A 1 88 ? 8.450 -6.250 -2.654 1.00 96.44 88 TYR A CA 1
ATOM 711 C C . TYR A 1 88 ? 9.217 -6.357 -3.964 1.00 96.44 88 TYR A C 1
ATOM 713 O O . TYR A 1 88 ? 9.081 -5.508 -4.844 1.00 96.44 88 TYR A O 1
ATOM 721 N N . PHE A 1 89 ? 9.988 -7.439 -4.091 1.00 96.06 89 PHE A N 1
ATOM 722 C CA . PHE A 1 89 ? 10.754 -7.766 -5.295 1.00 96.06 89 PHE A CA 1
ATOM 723 C C . PHE A 1 89 ? 11.705 -6.631 -5.711 1.00 96.06 89 PHE A C 1
ATOM 725 O O . PHE A 1 89 ? 11.733 -6.228 -6.864 1.00 96.06 89 PHE A O 1
ATOM 732 N N . GLU A 1 90 ? 12.494 -6.100 -4.768 1.00 95.31 90 GLU A N 1
ATOM 733 C CA . GLU A 1 90 ? 13.326 -4.895 -4.971 1.00 95.31 90 GLU A CA 1
ATOM 734 C C . GLU A 1 90 ? 14.252 -4.956 -6.199 1.00 95.31 90 GLU A C 1
ATOM 736 O O . GLU A 1 90 ? 14.549 -3.929 -6.809 1.00 95.31 90 GLU A O 1
ATOM 741 N N . ASN A 1 91 ? 14.670 -6.164 -6.581 1.00 95.38 91 ASN A N 1
ATOM 742 C CA . ASN A 1 91 ? 15.568 -6.414 -7.707 1.00 95.38 91 ASN A CA 1
ATOM 743 C C . ASN A 1 91 ? 14.841 -6.764 -9.020 1.00 95.38 91 ASN A C 1
ATOM 745 O O . ASN A 1 91 ? 15.507 -7.046 -10.014 1.00 95.38 91 ASN A O 1
ATOM 749 N N . ASP A 1 92 ? 13.505 -6.767 -9.037 1.00 95.94 92 ASP A N 1
ATOM 750 C CA . ASP A 1 92 ? 12.689 -7.132 -10.195 1.00 95.94 92 ASP A CA 1
ATOM 751 C C . ASP A 1 92 ? 11.707 -6.003 -10.548 1.00 95.94 92 ASP A C 1
ATOM 753 O O . ASP A 1 92 ? 10.759 -5.687 -9.826 1.00 95.94 92 ASP A O 1
ATOM 757 N N . THR A 1 93 ? 11.962 -5.362 -11.687 1.00 94.88 93 THR A N 1
ATOM 758 C CA . THR A 1 93 ? 11.151 -4.266 -12.228 1.00 94.88 93 THR A CA 1
ATOM 759 C C . THR A 1 93 ? 10.158 -4.746 -13.284 1.00 94.88 93 THR A C 1
ATOM 761 O O . THR A 1 93 ? 9.653 -3.930 -14.052 1.00 94.88 93 THR A O 1
ATOM 764 N N . SER A 1 94 ? 9.885 -6.049 -13.372 1.00 95.06 94 SER A N 1
ATOM 765 C CA . SER A 1 94 ? 8.917 -6.601 -14.318 1.00 95.06 94 SER A CA 1
ATOM 766 C C . SER A 1 94 ? 7.470 -6.384 -13.869 1.00 95.06 94 SER A C 1
ATOM 768 O O . SER A 1 94 ? 7.147 -6.286 -12.682 1.00 95.06 94 SER A O 1
ATOM 770 N N . LEU A 1 95 ? 6.568 -6.350 -14.852 1.00 93.19 95 LEU A N 1
ATOM 771 C CA . LEU A 1 95 ? 5.129 -6.356 -14.596 1.00 93.19 95 LEU A CA 1
ATOM 772 C C . LEU A 1 95 ? 4.684 -7.673 -13.932 1.00 93.19 95 LEU A C 1
ATOM 774 O O . LEU A 1 95 ? 3.783 -7.664 -13.098 1.00 93.19 95 LEU A O 1
ATOM 778 N N . ASP A 1 96 ? 5.345 -8.789 -14.247 1.00 95.19 96 ASP A N 1
ATOM 779 C CA . ASP A 1 96 ? 5.064 -10.088 -13.628 1.00 95.19 96 ASP A CA 1
ATOM 780 C C . ASP A 1 96 ? 5.347 -10.061 -12.120 1.00 95.19 96 ASP A C 1
ATOM 782 O O . ASP A 1 96 ? 4.505 -10.481 -11.323 1.00 95.19 96 ASP A O 1
ATOM 786 N N . ALA A 1 97 ? 6.479 -9.482 -11.703 1.00 93.31 97 ALA A N 1
ATOM 787 C CA . ALA A 1 97 ? 6.782 -9.275 -10.288 1.00 93.31 97 ALA A CA 1
ATOM 788 C C . ALA A 1 97 ? 5.762 -8.357 -9.603 1.00 93.31 97 ALA A C 1
ATOM 790 O O . ALA A 1 97 ? 5.374 -8.609 -8.462 1.00 93.31 97 ALA A O 1
ATOM 791 N N . HIS A 1 98 ? 5.277 -7.323 -10.299 1.00 94.38 98 HIS A N 1
ATOM 792 C CA . HIS A 1 98 ? 4.195 -6.486 -9.783 1.00 94.38 98 HIS A CA 1
ATOM 793 C C . HIS A 1 98 ? 2.921 -7.290 -9.510 1.00 94.38 98 HIS A C 1
ATOM 795 O O . HIS A 1 98 ? 2.392 -7.212 -8.406 1.00 94.38 98 HIS A O 1
ATOM 801 N N . PHE A 1 99 ? 2.463 -8.124 -10.448 1.00 93.44 99 PHE A N 1
ATOM 802 C CA . PHE A 1 99 ? 1.289 -8.973 -10.216 1.00 93.44 99 PHE A CA 1
ATOM 803 C C . PHE A 1 99 ? 1.507 -10.011 -9.111 1.00 93.44 99 PHE A C 1
ATOM 805 O O . PHE A 1 99 ? 0.580 -10.316 -8.357 1.00 93.44 99 PHE A O 1
ATOM 812 N N . ASN A 1 100 ? 2.736 -10.507 -8.956 1.00 94.00 100 ASN A N 1
ATOM 813 C CA . ASN A 1 100 ? 3.081 -11.464 -7.908 1.00 94.00 100 ASN A CA 1
ATOM 814 C C . ASN A 1 100 ? 2.928 -10.892 -6.486 1.00 94.00 100 ASN A C 1
ATOM 816 O O . ASN A 1 100 ? 2.897 -11.652 -5.519 1.00 94.00 100 ASN A O 1
ATOM 820 N N . ILE A 1 101 ? 2.764 -9.570 -6.331 1.00 93.06 101 ILE A N 1
ATOM 821 C CA . ILE A 1 101 ? 2.484 -8.955 -5.029 1.00 93.06 101 ILE A CA 1
ATOM 822 C C . ILE A 1 101 ? 1.197 -9.496 -4.395 1.00 93.06 101 ILE A C 1
ATOM 824 O O . ILE A 1 101 ? 1.109 -9.579 -3.173 1.00 93.06 101 ILE A O 1
ATOM 828 N N . ILE A 1 102 ? 0.222 -9.934 -5.198 1.00 92.56 102 ILE A N 1
ATOM 829 C CA . ILE A 1 102 ? -1.037 -10.517 -4.710 1.00 92.56 102 ILE A CA 1
ATOM 830 C C . ILE A 1 102 ? -0.770 -11.782 -3.888 1.00 92.56 102 ILE A C 1
ATOM 832 O O . ILE A 1 102 ? -1.416 -11.999 -2.865 1.00 92.56 102 ILE A O 1
ATOM 836 N N . ASN A 1 103 ? 0.235 -12.573 -4.268 1.00 92.81 103 ASN A N 1
ATOM 837 C CA . ASN A 1 103 ? 0.592 -13.799 -3.553 1.00 92.81 103 ASN A CA 1
ATOM 838 C C . ASN A 1 103 ? 1.205 -13.522 -2.175 1.00 92.81 103 ASN A C 1
ATOM 840 O O . ASN A 1 103 ? 1.269 -14.419 -1.344 1.00 92.81 103 ASN A O 1
ATOM 844 N N . THR A 1 104 ? 1.597 -12.277 -1.892 1.00 90.69 104 THR A N 1
ATOM 845 C CA . THR A 1 104 ? 2.068 -11.877 -0.560 1.00 90.69 104 THR A CA 1
ATOM 846 C C . THR A 1 104 ? 0.915 -11.710 0.434 1.00 90.69 104 THR A C 1
ATOM 848 O O . THR A 1 104 ? 1.159 -11.670 1.636 1.00 90.69 104 THR A O 1
ATOM 851 N N . LEU A 1 105 ? -0.333 -11.552 -0.038 1.00 87.38 105 LEU A N 1
ATOM 852 C CA . LEU A 1 105 ? -1.526 -11.353 0.805 1.00 87.38 105 LEU A CA 1
ATOM 853 C C . LEU A 1 105 ? -1.978 -12.630 1.516 1.00 87.38 105 LEU A C 1
ATOM 855 O O . LEU A 1 105 ? -2.796 -12.564 2.431 1.00 87.38 105 LEU A O 1
ATOM 859 N N . VAL A 1 106 ? -1.508 -13.786 1.055 1.00 79.75 106 VAL A N 1
ATOM 860 C CA . VAL A 1 106 ? -1.800 -15.058 1.698 1.00 79.75 106 VAL A CA 1
ATOM 861 C C . VAL A 1 106 ? -0.893 -15.151 2.915 1.00 79.75 106 VAL A C 1
ATOM 863 O O . VAL A 1 106 ? 0.294 -15.439 2.784 1.00 79.75 106 VAL A O 1
ATOM 866 N N . ASP A 1 107 ? -1.446 -14.886 4.096 1.00 63.72 107 ASP A N 1
ATOM 867 C CA . ASP A 1 107 ? -0.788 -15.280 5.335 1.00 63.72 107 ASP A CA 1
ATOM 868 C C . ASP A 1 107 ? -0.629 -16.807 5.285 1.00 63.72 107 ASP A C 1
ATOM 870 O O . ASP A 1 107 ? -1.625 -17.534 5.165 1.00 63.72 107 ASP A O 1
ATOM 874 N N . GLU A 1 108 ? 0.607 -17.313 5.331 1.00 47.97 108 GLU A N 1
ATOM 875 C CA . GLU A 1 108 ? 0.820 -18.726 5.634 1.00 47.97 108 GLU A CA 1
ATOM 876 C C . GLU A 1 108 ? 0.086 -18.996 6.947 1.00 47.97 108 GLU A C 1
ATOM 878 O O . GLU A 1 108 ? 0.370 -18.373 7.975 1.00 47.97 108 GLU A O 1
ATOM 883 N N . LYS A 1 109 ? -0.923 -19.875 6.907 1.00 35.88 109 LYS A N 1
ATOM 884 C CA . LYS A 1 109 ? -1.531 -20.362 8.142 1.00 35.88 109 LYS A CA 1
ATOM 885 C C . LYS A 1 109 ? -0.389 -20.922 8.990 1.00 35.88 109 LYS A C 1
ATOM 887 O O . LYS A 1 109 ? 0.319 -21.790 8.482 1.00 35.88 109 LYS A O 1
ATOM 892 N N . PRO A 1 110 ? -0.218 -20.479 10.246 1.00 43.47 110 PRO A N 1
ATOM 893 C CA . PRO A 1 110 ? 0.604 -21.233 11.172 1.00 43.47 110 PRO A CA 1
ATOM 894 C C . PRO A 1 110 ? 0.007 -22.643 11.239 1.00 43.47 110 PRO A C 1
ATOM 896 O O . PRO A 1 110 ? -1.208 -22.772 11.438 1.00 43.47 110 PRO A O 1
ATOM 899 N N . GLU A 1 111 ? 0.831 -23.658 10.978 1.00 39.59 111 GLU A N 1
ATOM 900 C CA . GLU A 1 111 ? 0.483 -25.067 11.210 1.00 39.59 111 GLU A CA 1
ATOM 901 C C . GLU A 1 111 ? 0.101 -25.322 12.675 1.00 39.59 111 GLU A C 1
ATOM 903 O O . GLU A 1 111 ? 0.702 -24.687 13.577 1.00 39.59 111 GLU A O 1
#

Solvent-accessible surface area (backbone atoms only — not comparable to full-atom values): 6672 Å² total; per-residue (Å²): 132,79,86,60,62,83,86,41,78,73,60,73,48,51,67,48,78,47,68,84,89,72,65,88,59,90,62,81,65,40,74,63,58,59,68,60,46,48,50,48,40,65,61,44,49,76,36,38,37,36,40,51,48,29,35,41,52,52,63,27,83,92,44,54,59,48,24,52,32,43,50,50,32,53,61,55,49,53,75,50,56,56,57,45,79,46,80,45,58,80,91,40,62,42,68,66,56,47,61,52,54,63,68,68,71,60,73,77,72,83,129

Secondary structure (DSSP, 8-state):
---S-TTSGGGG--EEEE------SSS-SS---HHHHHHHHHH-TTSEEEEEE-HHHHT-TT-HHHHHHHHHHHHHHTTSS-EEEEE--TT--SHHHHHGGGGGGSPPPP-

pLDDT: mean 89.27, std 12.43, range [35.88, 97.31]

Foldseek 3Di:
DQPDDCPDPCVPAQEDEDAQPPDPDLDPSDDLPLCVLVVVCSNCQRYAYEYEFECLQLVPPVRVNRVVSVVSNQVSNVPGHHYYYDYPPHVDNDPVSSVCVVVVPDDPPDD

Organism: Lepeophtheirus salmonis (NCBI:txid72036)

InterPro domains:
  IPR018881 Mitochondrial protein C2orf69 [PF10561] (8-81)
  IPR018881 Mitochondrial protein C2orf69 [PTHR31296] (7-105)